Protein AF-A0A7C7KKN4-F1 (afdb_monomer)

Nearest PDB structures (foldseek):
  5x9h-assembly1_A  TM=7.494E-01  e=6.945E-01  Thermus thermophilus HB8
  5guf-assembly1_A-2  TM=5.928E-01  e=4.874E-01  Aeropyrum pernix K1
  8jcw-assembly1_2  TM=3.843E-01  e=7.492E+00  Homo sapiens
  7m3f-assembly1_A  TM=3.080E-01  e=7.881E+00  Homo sapiens

Sequence (141 aa):
FALGGPEWTYLAASASIAVASSDTLASEIGSLDPRTRSILNLEAVPAGTNGGMSVTGTFAAFFGGLLIAVMATTLYSIHGGTIPLISLMMFITVIGWLGCQVDSILGALLENEGYIGKHTVNFLATLSGALMAYLAYWRFL

Foldseek 3Di:
DPQDDCVLVLLLVLLLQLQLQLLVQLLVQQLPDQQWAALPPRHRDHRNQQRTGDPRSLVSSLVSQLVSLVVSLVVVVVVDDDDDSVLSSVLSSVSSSVLSNQLSVCRRPQVVVPNDHSVVSSVVSSVSSSVSSSVCVVPPD

Mean predicted aligned error: 4.15 Å

pLDDT: mean 92.2, std 9.14, range [44.06, 98.5]

Structure (mmCIF, N/CA/C/O backbone):
data_AF-A0A7C7KKN4-F1
#
_entry.id   AF-A0A7C7KKN4-F1
#
loop_
_atom_site.group_PDB
_atom_site.id
_atom_site.type_symbol
_atom_site.label_atom_id
_atom_site.label_alt_id
_atom_site.label_comp_id
_atom_site.label_asym_id
_atom_site.label_entity_id
_atom_site.label_seq_id
_atom_site.pdbx_PDB_ins_code
_atom_site.Cartn_x
_atom_site.Cartn_y
_atom_site.Cartn_z
_atom_site.occupancy
_atom_site.B_iso_or_equiv
_atom_site.auth_seq_id
_atom_site.auth_comp_id
_atom_site.auth_asym_id
_atom_site.auth_atom_id
_atom_site.pdbx_PDB_model_num
ATOM 1 N N . PHE A 1 1 ? 19.679 -16.008 -12.103 1.00 47.56 1 PHE A N 1
ATOM 2 C CA . PHE A 1 1 ? 19.264 -15.166 -13.246 1.00 47.56 1 PHE A CA 1
ATOM 3 C C . PHE A 1 1 ? 18.098 -15.789 -14.042 1.00 47.56 1 PHE A C 1
ATOM 5 O O . PHE A 1 1 ? 18.041 -15.646 -15.251 1.00 47.56 1 PHE A O 1
ATOM 12 N N . ALA A 1 2 ? 17.143 -16.470 -13.389 1.00 44.06 2 ALA A N 1
ATOM 13 C CA . ALA A 1 2 ? 16.096 -17.254 -14.069 1.00 44.06 2 ALA A CA 1
ATOM 14 C C . ALA A 1 2 ? 14.691 -16.605 -14.050 1.00 44.06 2 ALA A C 1
ATOM 16 O O . ALA A 1 2 ? 13.734 -17.234 -14.477 1.00 44.06 2 ALA A O 1
ATOM 17 N N . LEU A 1 3 ? 14.553 -15.368 -13.552 1.00 52.69 3 LEU A N 1
ATOM 18 C CA . LEU A 1 3 ? 13.252 -14.720 -13.305 1.00 52.69 3 LEU A CA 1
ATOM 19 C C . LEU A 1 3 ? 13.021 -13.420 -14.104 1.00 52.69 3 LEU A C 1
ATOM 21 O O . LEU A 1 3 ? 12.142 -12.648 -13.752 1.00 52.69 3 LEU A O 1
ATOM 25 N N . GLY A 1 4 ? 13.772 -13.151 -15.176 1.00 47.41 4 GLY A N 1
ATOM 26 C CA . GLY A 1 4 ? 13.682 -11.866 -15.892 1.00 47.41 4 GLY A CA 1
ATOM 27 C C . GLY A 1 4 ? 14.485 -10.746 -15.212 1.00 47.41 4 GLY A C 1
ATOM 28 O O . GLY A 1 4 ? 14.999 -10.934 -14.108 1.00 47.41 4 GLY A O 1
ATOM 29 N N . GLY A 1 5 ? 14.678 -9.627 -15.921 1.00 63.16 5 GLY A N 1
ATOM 30 C CA . GLY A 1 5 ? 15.609 -8.547 -15.555 1.00 63.16 5 GLY A CA 1
ATOM 31 C C . GLY A 1 5 ? 15.345 -7.880 -14.190 1.00 63.16 5 GLY A C 1
ATOM 32 O O . GLY A 1 5 ? 14.290 -8.086 -13.599 1.00 63.16 5 GLY A O 1
ATOM 33 N N . PRO A 1 6 ? 16.277 -7.047 -13.684 1.00 71.12 6 PRO A N 1
ATOM 34 C CA . PRO A 1 6 ? 16.234 -6.462 -12.331 1.00 71.12 6 PRO A CA 1
ATOM 35 C C . PRO A 1 6 ? 15.071 -5.478 -12.073 1.00 71.12 6 PRO A C 1
ATOM 37 O O . PRO A 1 6 ? 14.920 -4.957 -10.966 1.00 71.12 6 PRO A O 1
ATOM 40 N N . GLU A 1 7 ? 14.240 -5.188 -13.071 1.00 86.19 7 GLU A N 1
ATOM 41 C CA . GLU A 1 7 ? 13.253 -4.108 -12.994 1.00 86.19 7 GLU A CA 1
ATOM 42 C C . GLU A 1 7 ? 11.972 -4.513 -12.263 1.00 86.19 7 GLU A C 1
ATOM 44 O O . GLU A 1 7 ? 11.450 -3.732 -11.470 1.00 86.19 7 GLU A O 1
ATOM 49 N N . TRP A 1 8 ? 11.501 -5.753 -12.436 1.00 89.19 8 TRP A N 1
ATOM 50 C CA . TRP A 1 8 ? 10.358 -6.243 -11.659 1.00 89.19 8 TRP A CA 1
ATOM 51 C C . TRP A 1 8 ? 10.711 -6.355 -10.174 1.00 89.19 8 TRP A C 1
ATOM 53 O O . TRP A 1 8 ? 9.877 -6.058 -9.322 1.00 89.19 8 TRP A O 1
ATOM 63 N N . THR A 1 9 ? 11.959 -6.725 -9.848 1.00 91.94 9 THR A N 1
ATOM 64 C CA . THR A 1 9 ? 12.438 -6.750 -8.459 1.00 91.94 9 THR A CA 1
ATOM 65 C C . THR A 1 9 ? 12.508 -5.351 -7.869 1.00 91.94 9 THR A C 1
ATOM 67 O O . THR A 1 9 ? 12.186 -5.171 -6.698 1.00 91.94 9 THR A O 1
ATOM 70 N N . TYR A 1 10 ? 12.887 -4.360 -8.682 1.00 93.38 10 TYR A N 1
ATOM 71 C CA . TYR A 1 10 ? 12.883 -2.962 -8.276 1.00 93.38 10 TYR A CA 1
ATOM 72 C C . TYR A 1 10 ? 11.461 -2.493 -7.957 1.00 93.38 10 TYR A C 1
ATOM 74 O O . TYR A 1 10 ? 11.211 -2.009 -6.856 1.00 93.38 10 TYR A O 1
ATOM 82 N N . LEU A 1 11 ? 10.512 -2.728 -8.872 1.00 95.25 11 LEU A N 1
ATOM 83 C CA . LEU A 1 11 ? 9.104 -2.397 -8.659 1.00 95.25 11 LEU A CA 1
ATOM 84 C C . LEU A 1 11 ? 8.543 -3.097 -7.412 1.00 95.25 11 LEU A C 1
ATOM 86 O O . LEU A 1 11 ? 7.890 -2.447 -6.602 1.00 95.25 11 LEU A O 1
ATOM 90 N N . ALA A 1 12 ? 8.821 -4.391 -7.231 1.00 96.19 12 ALA A N 1
ATOM 91 C CA . ALA A 1 12 ? 8.360 -5.155 -6.074 1.00 96.19 12 ALA A CA 1
ATOM 92 C C . ALA A 1 12 ? 8.921 -4.612 -4.753 1.00 96.19 12 ALA A C 1
ATOM 94 O O . ALA A 1 12 ? 8.159 -4.406 -3.810 1.00 96.19 12 ALA A O 1
ATOM 95 N N . ALA A 1 13 ? 10.222 -4.316 -4.693 1.00 96.38 13 ALA A N 1
ATOM 96 C CA . ALA A 1 13 ? 10.846 -3.739 -3.507 1.00 96.38 13 ALA A CA 1
ATOM 97 C C . ALA A 1 13 ? 10.285 -2.344 -3.188 1.00 96.38 13 ALA A C 1
ATOM 99 O O . ALA A 1 13 ? 9.896 -2.079 -2.050 1.00 96.38 13 ALA A O 1
ATOM 100 N N . SER A 1 14 ? 10.185 -1.463 -4.189 1.00 97.38 14 SER A N 1
ATOM 101 C C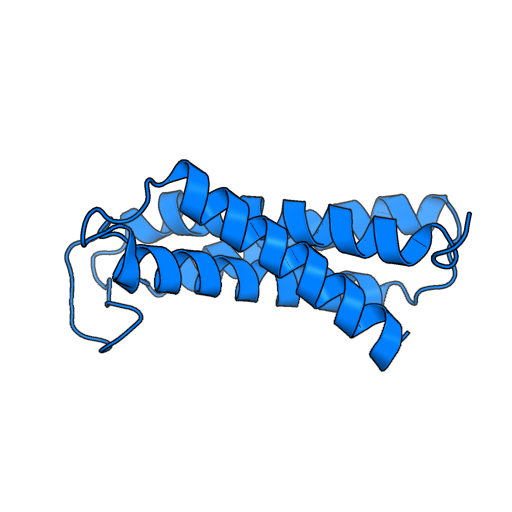A . SER A 1 14 ? 9.609 -0.127 -4.013 1.00 97.38 14 SER A CA 1
ATOM 102 C C . SER A 1 14 ? 8.141 -0.185 -3.593 1.00 97.38 14 SER A C 1
ATOM 104 O O . SER A 1 14 ? 7.732 0.586 -2.729 1.00 97.38 14 SER A O 1
ATOM 106 N N . ALA A 1 15 ? 7.360 -1.115 -4.144 1.00 97.88 15 ALA A N 1
ATOM 107 C CA . ALA A 1 15 ? 5.967 -1.317 -3.766 1.00 97.88 15 ALA A CA 1
ATOM 108 C C . ALA A 1 15 ? 5.824 -1.823 -2.324 1.00 97.88 15 ALA A C 1
ATOM 110 O O . ALA A 1 15 ? 5.006 -1.284 -1.587 1.00 97.88 15 ALA A O 1
ATOM 111 N N . SER A 1 16 ? 6.636 -2.783 -1.868 1.00 97.88 16 SER A N 1
ATOM 112 C CA . SER A 1 16 ? 6.622 -3.218 -0.461 1.00 97.88 16 SER A CA 1
ATOM 113 C C . SER A 1 16 ? 6.947 -2.081 0.506 1.00 97.88 16 SER A C 1
ATOM 115 O O . SER A 1 16 ? 6.279 -1.936 1.529 1.00 97.88 16 SER A O 1
ATOM 117 N N . ILE A 1 17 ? 7.930 -1.240 0.170 1.00 98.19 17 ILE A N 1
ATOM 118 C CA . ILE A 1 17 ? 8.266 -0.050 0.965 1.00 98.19 17 ILE A CA 1
ATOM 119 C C . ILE A 1 17 ? 7.106 0.956 0.936 1.00 98.19 17 ILE A C 1
ATOM 121 O O . ILE A 1 17 ? 6.769 1.534 1.967 1.00 98.19 17 ILE A O 1
ATOM 125 N N . ALA A 1 18 ? 6.456 1.134 -0.217 1.00 98.50 18 ALA A N 1
ATOM 126 C CA . ALA A 1 18 ? 5.290 2.000 -0.351 1.00 98.50 18 ALA A CA 1
ATOM 127 C C . ALA A 1 18 ? 4.109 1.511 0.492 1.00 98.50 18 ALA A C 1
ATOM 129 O O . ALA A 1 18 ? 3.445 2.337 1.112 1.00 98.50 18 ALA A O 1
ATOM 130 N N . VAL A 1 19 ? 3.874 0.196 0.574 1.00 98.44 19 VAL A N 1
ATOM 131 C CA . VAL A 1 19 ? 2.856 -0.388 1.462 1.00 98.44 19 VAL A CA 1
ATOM 132 C C . VAL A 1 19 ? 3.173 -0.068 2.919 1.00 98.44 19 VAL A C 1
ATOM 134 O O . VAL A 1 19 ? 2.322 0.482 3.610 1.00 98.44 19 VAL A O 1
ATOM 137 N N . ALA A 1 20 ? 4.407 -0.320 3.366 1.00 97.75 20 ALA A N 1
ATOM 138 C CA . ALA A 1 20 ? 4.821 -0.021 4.738 1.00 97.75 20 ALA A CA 1
ATOM 139 C C . ALA A 1 20 ? 4.694 1.476 5.078 1.00 97.75 20 ALA A C 1
ATOM 141 O O . ALA A 1 20 ? 4.221 1.840 6.155 1.00 97.75 20 ALA A O 1
ATOM 142 N N . SER A 1 21 ? 5.079 2.358 4.150 1.00 98.19 21 SER A N 1
ATOM 143 C CA . SER A 1 21 ? 4.941 3.806 4.329 1.00 98.19 21 SER A CA 1
ATOM 144 C C . SER A 1 21 ? 3.480 4.251 4.351 1.00 98.19 21 SER A C 1
ATOM 146 O O . SER A 1 21 ? 3.136 5.139 5.128 1.00 98.19 21 SER A O 1
ATOM 148 N N . SER A 1 22 ? 2.633 3.667 3.501 1.00 97.88 22 SER A N 1
ATOM 149 C CA . SER A 1 22 ? 1.201 3.978 3.449 1.00 97.88 22 SER A CA 1
ATOM 150 C C . SER A 1 22 ? 0.525 3.576 4.755 1.00 97.88 22 SER A C 1
ATOM 152 O O . SER A 1 22 ? -0.171 4.394 5.344 1.00 97.88 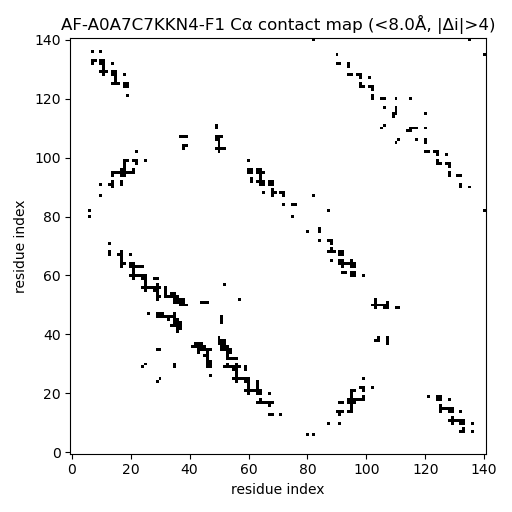22 SER A O 1
ATOM 154 N N . ASP A 1 23 ? 0.804 2.368 5.244 1.00 96.25 23 ASP A N 1
ATOM 155 C CA . ASP A 1 23 ? 0.286 1.844 6.511 1.00 96.25 23 ASP A CA 1
ATOM 156 C C . ASP A 1 23 ? 0.718 2.683 7.725 1.00 96.25 23 ASP A C 1
ATOM 158 O O . ASP A 1 23 ? -0.094 3.069 8.571 1.00 96.25 23 ASP A O 1
ATOM 162 N N . THR A 1 24 ? 1.993 3.074 7.764 1.00 95.81 24 THR A N 1
ATOM 163 C CA . THR A 1 24 ? 2.520 3.918 8.846 1.00 95.81 24 THR A CA 1
ATOM 164 C C . THR A 1 24 ? 1.846 5.290 8.862 1.00 95.81 24 THR A C 1
ATOM 166 O O . THR A 1 24 ? 1.384 5.744 9.904 1.00 95.81 24 THR A O 1
ATOM 169 N N . LEU A 1 25 ? 1.735 5.963 7.711 1.00 96.25 25 LEU A N 1
ATOM 170 C CA . LEU A 1 25 ? 1.071 7.269 7.672 1.00 96.25 25 LEU A CA 1
ATOM 171 C C . LEU A 1 25 ? -0.434 7.160 7.936 1.00 96.25 25 LEU A C 1
ATOM 173 O O . LEU A 1 25 ? -0.998 8.038 8.588 1.00 96.25 25 LEU A O 1
ATOM 177 N N . ALA A 1 26 ? -1.083 6.095 7.461 1.00 95.44 26 ALA A N 1
ATOM 178 C CA . ALA A 1 26 ? -2.496 5.846 7.714 1.00 95.44 26 ALA A CA 1
ATOM 179 C C . ALA A 1 26 ? -2.786 5.667 9.206 1.00 95.44 26 ALA A C 1
ATOM 181 O O . ALA A 1 26 ? -3.750 6.240 9.703 1.00 95.44 26 ALA A O 1
ATOM 182 N N . SER A 1 27 ? -1.950 4.922 9.929 1.00 92.69 27 SER A N 1
ATOM 183 C CA . SER A 1 27 ? -2.134 4.685 11.363 1.00 92.69 27 SER A CA 1
ATOM 184 C C . SER A 1 27 ? -1.787 5.910 12.217 1.00 92.69 27 SER A C 1
ATOM 186 O O . SER A 1 27 ? -2.561 6.259 13.109 1.00 92.69 27 SER A O 1
ATOM 188 N N . GLU A 1 28 ? -0.707 6.633 11.912 1.00 94.62 28 GLU A N 1
ATOM 189 C CA . GLU A 1 28 ? -0.312 7.843 12.656 1.00 94.62 28 GLU A CA 1
ATOM 190 C C . GLU A 1 28 ? -1.282 9.016 12.436 1.00 94.62 28 GLU A C 1
ATOM 192 O O . GLU A 1 28 ? -1.696 9.679 13.384 1.00 94.62 28 GLU A O 1
ATOM 197 N N . ILE A 1 29 ? -1.694 9.272 11.189 1.00 94.00 29 ILE A N 1
ATOM 198 C CA . ILE A 1 29 ? -2.585 10.400 10.863 1.00 94.00 29 ILE A CA 1
ATOM 199 C C . ILE A 1 29 ? -4.055 10.004 11.023 1.00 94.00 29 ILE A C 1
ATOM 201 O O . ILE A 1 29 ? -4.886 10.803 11.460 1.00 94.00 29 ILE A O 1
ATOM 205 N N . GLY A 1 30 ? -4.404 8.773 10.657 1.00 90.50 30 GLY A N 1
ATOM 206 C CA . GLY A 1 30 ? -5.778 8.288 10.689 1.00 90.50 30 GLY A CA 1
ATOM 207 C C . GLY A 1 30 ? -6.302 8.029 12.096 1.00 90.50 30 GLY A C 1
ATOM 208 O O . GLY A 1 30 ? -7.497 8.224 12.312 1.00 90.50 30 GLY A O 1
ATOM 209 N N . SER A 1 31 ? -5.435 7.677 13.055 1.00 90.19 31 SER A N 1
ATOM 210 C CA . SER A 1 31 ? -5.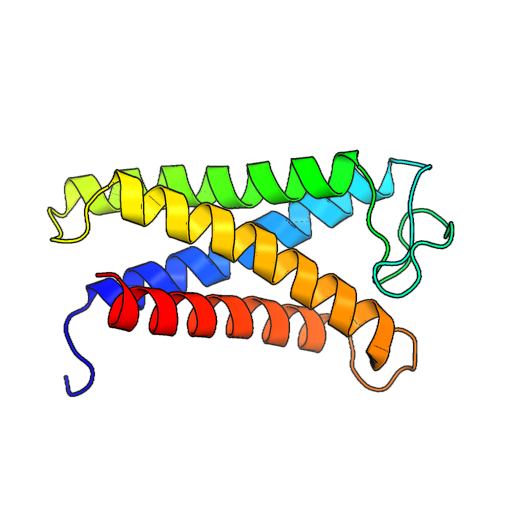811 7.501 14.468 1.00 90.19 31 SER A CA 1
ATOM 211 C C . SER A 1 31 ? -6.254 8.797 15.156 1.00 90.19 31 SER A C 1
ATOM 213 O O . SER A 1 31 ? -6.906 8.746 16.197 1.00 90.19 31 SER A O 1
ATOM 215 N N . LEU A 1 32 ? -5.960 9.958 14.564 1.00 91.62 32 LEU A N 1
ATOM 216 C CA . LEU A 1 32 ? -6.408 11.262 15.053 1.00 91.62 32 LEU A CA 1
ATOM 217 C C . LEU A 1 32 ? -7.830 11.622 14.588 1.00 91.62 32 LEU A C 1
ATOM 219 O O . LEU A 1 32 ? -8.414 12.573 15.111 1.00 91.62 32 LEU A O 1
ATOM 223 N N . ASP A 1 33 ? -8.399 10.909 13.607 1.00 90.69 33 ASP A N 1
ATOM 224 C CA . ASP A 1 33 ? -9.736 11.208 13.085 1.00 90.69 33 ASP A CA 1
ATOM 225 C C . ASP A 1 33 ? -10.818 10.407 13.832 1.00 90.69 33 ASP A C 1
ATOM 227 O O . ASP A 1 33 ? -10.863 9.174 13.749 1.00 90.69 33 ASP A O 1
ATOM 231 N N . PRO A 1 34 ? -11.754 11.084 14.525 1.00 89.25 34 PRO A N 1
ATOM 232 C CA . PRO A 1 34 ? -12.841 10.415 15.235 1.00 89.25 34 PRO A CA 1
ATOM 233 C C . PRO A 1 34 ? -13.838 9.724 14.290 1.00 89.25 34 PRO A C 1
ATOM 235 O O . PRO A 1 34 ? -14.643 8.910 14.735 1.00 89.25 34 PRO A O 1
ATOM 238 N N . ARG A 1 35 ? -13.808 10.020 12.984 1.00 91.31 35 ARG A N 1
ATOM 239 C CA . ARG A 1 35 ? -14.672 9.412 11.959 1.00 91.31 35 ARG A CA 1
ATOM 240 C C . ARG A 1 35 ? -14.039 8.133 11.408 1.00 91.31 35 ARG A C 1
ATOM 242 O O . ARG A 1 35 ? -13.872 7.988 10.197 1.00 91.31 35 ARG A O 1
ATOM 249 N N . THR A 1 36 ? -13.686 7.216 12.302 1.00 92.19 36 THR A N 1
ATOM 250 C CA . THR A 1 36 ? -13.130 5.908 11.942 1.00 92.19 36 THR A CA 1
ATOM 251 C C . THR A 1 36 ? -14.255 4.885 11.756 1.00 92.19 36 THR A C 1
ATOM 253 O O . THR A 1 36 ? -15.217 4.839 12.526 1.00 92.19 36 THR A O 1
ATOM 256 N N . ARG A 1 37 ? -14.161 4.071 10.703 1.00 94.00 37 ARG A N 1
ATOM 257 C CA . ARG A 1 37 ? -15.107 3.000 10.376 1.00 94.00 37 ARG A CA 1
ATOM 258 C C . ARG A 1 37 ? -14.372 1.702 10.083 1.00 94.00 37 ARG A C 1
ATOM 260 O O . ARG A 1 37 ? -13.323 1.731 9.455 1.00 94.00 37 ARG A O 1
ATOM 267 N N . SER A 1 38 ? -14.926 0.569 10.487 1.00 93.00 38 SER A N 1
ATOM 268 C CA . SER A 1 38 ? -14.348 -0.742 10.171 1.00 93.00 38 SER A CA 1
ATOM 269 C C . SER A 1 38 ? -14.343 -1.006 8.660 1.00 93.00 38 SER A C 1
ATOM 271 O O . SER A 1 38 ? -15.327 -0.733 7.968 1.00 93.00 38 SER A O 1
ATOM 273 N N . ILE A 1 39 ? -13.247 -1.570 8.146 1.00 93.38 39 ILE A N 1
ATOM 274 C CA . ILE A 1 39 ? -13.090 -1.920 6.726 1.00 93.38 39 ILE A CA 1
ATOM 275 C C . ILE A 1 39 ? -14.036 -3.026 6.248 1.00 93.38 39 ILE A C 1
ATOM 277 O O . ILE A 1 39 ? -14.317 -3.108 5.056 1.00 93.38 39 ILE A O 1
ATOM 281 N N . LEU A 1 40 ? -14.554 -3.854 7.159 1.00 91.69 40 LEU A N 1
ATOM 282 C CA . LEU A 1 40 ? -15.386 -5.007 6.807 1.00 91.69 40 LEU A CA 1
ATOM 283 C C . LEU A 1 40 ? -16.866 -4.649 6.647 1.00 91.69 40 LEU A C 1
ATOM 285 O O . LEU A 1 40 ? -17.511 -5.077 5.694 1.00 91.69 40 LEU A O 1
ATOM 289 N N . ASN A 1 41 ? -17.410 -3.883 7.591 1.00 91.75 41 ASN A N 1
ATOM 290 C CA . ASN A 1 41 ? -18.845 -3.604 7.702 1.00 91.75 41 ASN A CA 1
ATOM 291 C C . ASN A 1 41 ? -19.188 -2.107 7.647 1.00 91.75 41 ASN A C 1
ATOM 293 O O . ASN A 1 41 ? -20.365 -1.756 7.664 1.00 91.75 41 ASN A O 1
ATOM 297 N N . LEU A 1 42 ? -18.190 -1.219 7.553 1.00 91.19 42 LEU A N 1
ATOM 298 C CA . LEU A 1 42 ? -18.357 0.242 7.499 1.00 91.19 42 LEU A CA 1
ATOM 299 C C . LEU A 1 42 ? -19.065 0.846 8.725 1.00 91.19 42 LEU A C 1
ATOM 301 O O . LEU A 1 42 ? -19.496 2.008 8.690 1.00 91.19 42 LEU A O 1
ATOM 305 N N . GLU A 1 43 ? -19.161 0.090 9.817 1.00 91.50 43 GLU A N 1
ATOM 306 C CA . GLU A 1 43 ? -19.686 0.556 11.098 1.00 91.50 43 GLU A CA 1
ATOM 307 C C . GLU A 1 43 ? -18.682 1.476 11.791 1.00 91.50 43 GLU A C 1
ATOM 309 O O . GLU A 1 43 ? -17.472 1.342 11.610 1.00 91.50 43 GLU A O 1
ATOM 314 N N . ALA A 1 44 ? -19.186 2.433 12.572 1.00 92.50 44 ALA A N 1
ATOM 315 C CA . ALA A 1 44 ? -18.340 3.353 13.321 1.00 92.50 44 ALA A CA 1
ATOM 316 C C . ALA A 1 44 ? -17.599 2.606 14.437 1.00 92.50 44 ALA A C 1
ATOM 318 O O . ALA A 1 44 ? -18.219 1.905 15.234 1.00 92.50 44 ALA A O 1
ATOM 319 N N . VAL A 1 45 ? -16.282 2.793 14.503 1.00 92.06 45 VAL A N 1
ATOM 320 C CA . VAL A 1 45 ? -15.414 2.189 15.521 1.00 92.06 45 VAL A CA 1
ATOM 321 C C . VAL A 1 45 ? -14.542 3.266 16.169 1.00 92.06 45 VAL A C 1
ATOM 323 O O . VAL A 1 45 ? -14.305 4.307 15.549 1.00 92.06 45 VAL A O 1
ATOM 326 N N . PRO A 1 46 ? -14.054 3.056 17.406 1.00 89.50 46 PRO A N 1
ATOM 327 C CA . PRO A 1 46 ? -13.112 3.977 18.031 1.00 89.50 46 PRO A CA 1
ATOM 328 C C . PRO A 1 46 ? -11.875 4.209 17.156 1.00 89.50 46 PRO A C 1
ATOM 330 O O . PRO A 1 46 ? -11.396 3.296 16.475 1.00 89.50 46 PRO A O 1
ATOM 333 N N . ALA A 1 47 ? -11.337 5.426 17.188 1.00 88.31 47 ALA A N 1
ATOM 334 C CA . ALA A 1 47 ? -10.099 5.732 16.483 1.00 88.31 47 ALA A CA 1
ATOM 335 C C . ALA A 1 47 ? -8.946 4.864 17.019 1.00 88.31 47 ALA A C 1
ATOM 337 O O . ALA A 1 47 ? -8.858 4.609 18.221 1.00 88.31 47 ALA A O 1
ATOM 338 N N . GLY A 1 48 ? -8.093 4.377 16.116 1.00 82.88 48 GLY A N 1
ATOM 339 C CA . GLY A 1 48 ? -7.013 3.443 16.455 1.00 82.88 48 GLY A CA 1
ATOM 340 C C . GLY A 1 48 ? -7.440 1.976 16.595 1.00 82.88 48 GLY A C 1
ATOM 341 O O . GLY A 1 48 ? -6.615 1.149 16.971 1.00 82.88 48 GLY A O 1
ATOM 342 N N . THR A 1 49 ? -8.694 1.628 16.283 1.00 88.69 49 THR A N 1
ATOM 343 C CA . THR A 1 49 ? -9.115 0.219 16.176 1.00 88.69 49 THR A CA 1
ATOM 344 C C . THR A 1 49 ? -8.408 -0.449 14.994 1.00 88.69 49 THR A C 1
ATOM 346 O O . THR A 1 49 ? -8.412 0.093 13.888 1.00 88.69 49 THR A O 1
ATOM 349 N N . ASN A 1 50 ? -7.849 -1.641 15.204 1.00 89.75 50 ASN A N 1
ATOM 350 C CA . ASN A 1 50 ? -7.265 -2.459 14.140 1.00 89.75 50 ASN A CA 1
ATOM 351 C C . ASN A 1 50 ? -8.304 -2.746 13.042 1.00 89.75 50 ASN A C 1
ATOM 353 O O . ASN A 1 50 ? -9.414 -3.212 13.321 1.00 89.75 50 ASN A O 1
ATOM 357 N N . GLY A 1 51 ? -7.945 -2.444 11.792 1.00 87.25 51 GLY A N 1
ATOM 358 C CA . GLY A 1 51 ? -8.858 -2.516 10.648 1.00 87.25 51 GLY A CA 1
ATOM 359 C C . GLY A 1 51 ? -9.855 -1.357 10.532 1.00 87.25 51 GLY A C 1
ATOM 360 O O . GLY A 1 51 ? -10.786 -1.412 9.724 1.00 87.25 51 GLY A O 1
ATOM 361 N N . GLY A 1 52 ? -9.677 -0.304 11.330 1.00 90.44 52 GLY A N 1
ATOM 362 C CA . GLY A 1 52 ? -10.397 0.954 11.203 1.00 90.44 52 GLY A CA 1
ATOM 363 C C . GLY A 1 52 ? -9.808 1.841 10.106 1.00 90.44 52 GLY A C 1
ATOM 364 O O . GLY A 1 52 ? -8.623 2.153 10.108 1.00 90.44 52 GLY A O 1
ATOM 365 N N . MET A 1 53 ? -10.658 2.305 9.196 1.00 93.31 53 MET A N 1
ATOM 366 C CA . MET A 1 53 ? -10.340 3.308 8.186 1.00 93.31 53 MET A CA 1
ATOM 367 C C . MET A 1 53 ? -10.983 4.644 8.533 1.00 93.31 53 MET A C 1
ATOM 369 O O . MET A 1 53 ? -12.177 4.722 8.825 1.00 93.31 53 MET A O 1
ATOM 373 N N . SER A 1 54 ? -10.212 5.717 8.420 1.00 94.56 54 SER A N 1
ATOM 374 C CA . SER A 1 54 ? -10.710 7.087 8.494 1.00 94.56 54 SER A CA 1
ATOM 375 C C . SER A 1 54 ? -10.410 7.831 7.201 1.00 94.56 54 SER A C 1
ATOM 377 O O . SER A 1 54 ? -9.516 7.457 6.443 1.00 94.56 54 SER A O 1
ATOM 379 N N . VAL A 1 55 ? -11.153 8.907 6.936 1.00 93.81 55 VAL A N 1
ATOM 380 C CA . VAL A 1 55 ? -10.969 9.694 5.708 1.00 93.81 55 VAL A CA 1
ATOM 381 C C . VAL A 1 55 ? -9.557 10.278 5.656 1.00 93.81 55 VAL A C 1
ATOM 383 O O . VAL A 1 55 ? -8.890 10.181 4.628 1.00 93.81 55 VAL A O 1
ATOM 386 N N . THR A 1 56 ? -9.074 10.844 6.766 1.00 95.44 56 THR A N 1
ATOM 387 C CA . THR A 1 56 ? -7.699 11.358 6.848 1.00 95.44 56 THR A CA 1
ATOM 388 C C . THR A 1 56 ? -6.670 10.242 6.695 1.00 95.44 56 THR A C 1
ATOM 390 O O . THR A 1 56 ? -5.691 10.443 5.981 1.00 95.44 56 THR A O 1
ATOM 393 N N . GLY A 1 57 ? -6.913 9.066 7.284 1.00 95.38 57 GLY A N 1
ATOM 394 C CA . GLY A 1 57 ? -6.054 7.890 7.154 1.00 95.38 57 GLY A CA 1
ATOM 395 C C . GLY A 1 57 ? -5.936 7.410 5.709 1.00 95.38 57 GLY A C 1
ATOM 396 O O . GLY A 1 57 ? -4.834 7.170 5.231 1.00 95.38 57 GLY A O 1
ATOM 397 N N . THR A 1 58 ? -7.040 7.361 4.959 1.00 95.06 58 THR A N 1
ATOM 398 C CA . THR A 1 58 ? -7.026 6.960 3.542 1.00 95.06 58 THR A CA 1
ATOM 399 C C . THR A 1 58 ? -6.243 7.942 2.665 1.00 95.06 58 THR A C 1
ATOM 401 O O . THR A 1 58 ? -5.504 7.514 1.776 1.00 95.06 58 THR A O 1
ATOM 404 N N . PHE A 1 59 ? -6.359 9.252 2.912 1.00 96.75 59 PHE A N 1
ATOM 405 C CA . PHE A 1 59 ? -5.532 10.245 2.217 1.00 96.75 59 PHE A CA 1
ATOM 406 C C . PHE A 1 59 ? -4.061 10.149 2.633 1.00 96.75 59 PHE A C 1
ATOM 408 O O . PHE A 1 59 ? -3.181 10.212 1.777 1.00 96.75 59 PHE A O 1
ATOM 415 N N . ALA A 1 60 ? -3.783 9.954 3.923 1.00 96.94 60 ALA A N 1
ATOM 416 C CA . ALA A 1 60 ? -2.432 9.753 4.433 1.00 96.94 60 ALA A CA 1
ATOM 417 C C . ALA A 1 60 ? -1.760 8.521 3.808 1.00 96.94 60 ALA A C 1
ATOM 419 O O . ALA A 1 60 ? -0.616 8.617 3.366 1.00 96.94 60 ALA A O 1
ATOM 420 N N . ALA A 1 61 ? -2.493 7.410 3.674 1.00 97.38 61 ALA A N 1
ATOM 421 C CA . ALA A 1 61 ? -2.042 6.213 2.971 1.00 97.38 61 ALA A CA 1
ATOM 422 C C . ALA A 1 61 ? -1.640 6.537 1.527 1.00 97.38 61 ALA A C 1
ATOM 424 O O . ALA A 1 61 ? -0.551 6.182 1.083 1.00 97.38 61 ALA A O 1
ATOM 425 N N . PHE A 1 62 ? -2.491 7.272 0.802 1.00 98.06 62 PHE A N 1
ATOM 426 C CA . PHE A 1 62 ? -2.215 7.657 -0.582 1.00 98.06 62 PHE A CA 1
ATOM 427 C C . PHE A 1 62 ? -0.940 8.503 -0.696 1.00 98.06 62 PHE A C 1
ATOM 429 O O . PHE A 1 62 ? -0.086 8.223 -1.538 1.00 98.06 62 PHE A O 1
ATOM 436 N N . PHE A 1 63 ? -0.773 9.505 0.172 1.00 97.88 63 PHE A N 1
ATOM 437 C CA . PHE A 1 63 ? 0.435 10.333 0.187 1.00 97.88 63 PHE A CA 1
ATOM 438 C C . PHE A 1 63 ? 1.686 9.558 0.618 1.00 97.88 63 PHE A C 1
ATOM 440 O O . PHE A 1 63 ? 2.766 9.847 0.106 1.00 97.88 63 PHE A O 1
ATOM 447 N N . GLY A 1 64 ? 1.556 8.549 1.484 1.00 97.69 64 GLY A N 1
ATOM 448 C CA . GLY A 1 64 ? 2.651 7.642 1.840 1.00 97.69 64 GLY A CA 1
ATOM 449 C C . GLY A 1 64 ? 3.142 6.836 0.644 1.00 97.69 64 GLY A C 1
ATOM 450 O O . GLY A 1 64 ? 4.334 6.839 0.338 1.00 97.69 64 GLY A O 1
ATOM 451 N N . GLY A 1 65 ? 2.220 6.223 -0.099 1.00 98.19 65 GLY A N 1
ATOM 452 C CA . GLY A 1 65 ? 2.548 5.524 -1.339 1.00 98.19 65 GLY A CA 1
ATOM 453 C C . GLY A 1 65 ? 3.132 6.459 -2.403 1.00 98.19 65 GLY A C 1
ATOM 454 O O . GLY A 1 65 ? 4.110 6.108 -3.066 1.00 98.19 65 GLY A O 1
ATOM 455 N N . LEU A 1 66 ? 2.581 7.670 -2.536 1.00 98.25 66 LEU A N 1
ATOM 456 C CA . LEU A 1 66 ? 3.057 8.680 -3.483 1.00 98.25 66 LEU A CA 1
ATOM 457 C C . LEU A 1 66 ? 4.477 9.159 -3.159 1.00 98.25 66 LEU A C 1
ATOM 459 O O . LEU A 1 66 ? 5.294 9.288 -4.068 1.00 98.25 66 LEU A O 1
ATOM 463 N N . LEU A 1 67 ? 4.798 9.385 -1.883 1.00 98.12 67 LEU A N 1
ATOM 464 C CA . LEU A 1 67 ? 6.135 9.789 -1.448 1.00 98.12 67 LEU A CA 1
ATOM 465 C C . LEU A 1 67 ? 7.188 8.765 -1.890 1.00 98.12 67 LEU A C 1
ATOM 467 O O . LEU A 1 67 ? 8.182 9.126 -2.525 1.00 98.12 67 LEU A O 1
ATOM 471 N N . ILE A 1 68 ? 6.938 7.481 -1.618 1.00 98.38 68 ILE A N 1
ATOM 472 C CA . ILE A 1 68 ? 7.840 6.401 -2.030 1.00 98.38 68 ILE A CA 1
ATOM 473 C C . ILE A 1 68 ? 7.892 6.277 -3.555 1.00 98.38 68 ILE A C 1
ATOM 475 O O . ILE A 1 68 ? 8.971 6.075 -4.111 1.00 98.38 68 ILE A O 1
ATOM 479 N N . ALA A 1 69 ? 6.770 6.458 -4.253 1.00 97.94 69 ALA A N 1
ATOM 480 C CA . ALA A 1 69 ? 6.732 6.442 -5.712 1.00 97.94 69 ALA A CA 1
ATOM 481 C C . ALA A 1 69 ? 7.593 7.552 -6.336 1.00 97.94 69 ALA A C 1
ATOM 483 O O . ALA A 1 69 ? 8.330 7.289 -7.287 1.00 97.94 69 ALA A O 1
ATOM 484 N N . VAL A 1 70 ? 7.566 8.772 -5.791 1.00 97.94 70 VAL A N 1
ATOM 485 C CA . VAL A 1 70 ? 8.418 9.886 -6.242 1.00 97.94 70 VAL A CA 1
ATOM 486 C C . VAL A 1 70 ? 9.900 9.575 -6.003 1.00 97.94 70 VAL A C 1
ATOM 488 O O . VAL A 1 70 ? 10.729 9.748 -6.898 1.00 97.94 70 VAL A O 1
ATOM 491 N N . MET A 1 71 ? 10.258 9.052 -4.829 1.00 96.94 71 MET A N 1
ATOM 492 C CA . MET A 1 71 ? 11.646 8.669 -4.532 1.00 96.94 71 MET A CA 1
ATOM 493 C C . MET A 1 71 ? 12.140 7.530 -5.433 1.00 96.94 71 MET A C 1
ATOM 495 O O . MET A 1 71 ? 13.241 7.590 -5.974 1.00 96.94 71 MET A O 1
ATOM 499 N N . ALA A 1 72 ? 11.323 6.499 -5.641 1.00 95.62 72 ALA A N 1
ATOM 500 C CA . ALA A 1 72 ? 11.683 5.381 -6.502 1.00 95.62 72 ALA A CA 1
ATOM 501 C C . ALA A 1 72 ? 11.824 5.825 -7.967 1.00 95.62 72 ALA A C 1
ATOM 503 O O . ALA A 1 72 ? 12.817 5.540 -8.627 1.00 95.62 72 ALA A O 1
ATOM 504 N N . THR A 1 73 ? 10.874 6.598 -8.485 1.00 95.38 73 THR A N 1
ATOM 505 C CA . THR A 1 73 ? 10.914 7.049 -9.886 1.00 95.38 73 THR A CA 1
ATOM 506 C C . THR A 1 73 ? 12.085 7.981 -10.180 1.00 95.38 73 THR A C 1
ATOM 508 O O . THR A 1 73 ? 12.711 7.848 -11.231 1.00 95.38 73 THR A O 1
ATOM 511 N N . THR A 1 74 ? 12.447 8.866 -9.247 1.00 94.38 74 THR A N 1
ATOM 512 C CA . THR A 1 74 ? 13.642 9.717 -9.376 1.00 94.38 74 THR A CA 1
ATOM 513 C C . THR A 1 74 ? 14.931 8.893 -9.389 1.00 94.38 74 THR A C 1
ATOM 515 O O . THR A 1 74 ? 15.764 9.091 -10.273 1.00 94.38 74 THR A O 1
ATOM 518 N N . LEU A 1 75 ? 15.081 7.916 -8.488 1.00 92.38 75 LEU A N 1
ATOM 519 C CA . LEU A 1 75 ? 16.243 7.015 -8.466 1.00 92.38 75 LEU A CA 1
ATOM 520 C C . LEU A 1 75 ? 16.334 6.133 -9.721 1.00 92.38 75 LEU A C 1
ATOM 522 O O . LEU A 1 75 ? 17.425 5.922 -10.261 1.00 92.38 75 LEU A O 1
ATOM 526 N N . TYR A 1 76 ? 15.193 5.641 -10.198 1.00 91.44 76 TYR A N 1
ATOM 527 C CA . TYR A 1 76 ? 15.093 4.827 -11.405 1.00 91.44 76 TYR A CA 1
ATOM 528 C C . TYR A 1 76 ? 15.436 5.627 -12.670 1.00 91.44 76 TYR A C 1
ATOM 530 O O . TYR A 1 76 ? 16.148 5.130 -13.544 1.00 91.44 76 TYR A O 1
ATOM 538 N N . SER A 1 77 ? 15.022 6.898 -12.735 1.00 90.19 77 SER A N 1
ATOM 539 C CA . SER A 1 77 ? 15.342 7.797 -13.851 1.00 90.19 77 SER A CA 1
ATOM 540 C C . SER A 1 77 ? 16.845 8.032 -14.026 1.00 90.19 77 SER A C 1
ATOM 542 O O . SER A 1 77 ? 17.278 8.286 -15.146 1.00 90.19 77 SER A O 1
ATOM 544 N N . ILE A 1 78 ? 17.642 7.957 -12.955 1.00 88.69 78 ILE A N 1
ATOM 545 C CA . ILE A 1 78 ? 19.103 8.135 -13.021 1.00 88.69 78 ILE A CA 1
ATOM 546 C C . ILE A 1 78 ? 19.780 6.908 -13.651 1.00 88.69 78 ILE A C 1
ATOM 548 O O . ILE A 1 78 ? 20.766 7.047 -14.368 1.00 88.69 78 ILE A O 1
ATOM 552 N N . HIS A 1 79 ? 19.249 5.709 -13.398 1.00 79.94 79 HIS A N 1
ATOM 553 C CA . HIS A 1 79 ? 19.828 4.450 -13.876 1.00 79.94 79 HIS A CA 1
ATOM 554 C C . HIS A 1 79 ? 19.411 4.086 -15.310 1.00 79.94 79 HIS A C 1
ATOM 556 O O . HIS A 1 79 ? 20.047 3.228 -15.916 1.00 79.94 79 HIS A O 1
ATOM 562 N N . GLY A 1 80 ? 18.384 4.741 -15.863 1.00 73.25 80 GLY A N 1
ATOM 563 C CA . GLY A 1 80 ? 17.987 4.584 -17.265 1.00 73.25 80 GLY A CA 1
ATOM 564 C C . GLY A 1 80 ? 17.306 3.250 -17.579 1.00 73.25 80 GLY A C 1
ATOM 565 O O . GLY A 1 80 ? 17.683 2.580 -18.538 1.00 73.25 80 GLY A O 1
ATOM 566 N N . GLY A 1 81 ? 16.326 2.848 -16.765 1.00 80.81 81 GLY A N 1
ATOM 567 C CA . GLY A 1 81 ? 15.561 1.621 -17.003 1.00 80.81 81 GLY A CA 1
ATOM 568 C C . GLY A 1 81 ? 14.471 1.741 -18.081 1.00 80.81 81 GLY A C 1
ATOM 569 O O . GLY A 1 81 ? 14.209 2.822 -18.611 1.00 80.81 81 GLY A O 1
ATOM 570 N N . THR A 1 82 ? 13.846 0.611 -18.424 1.00 86.62 82 THR A N 1
ATOM 571 C CA . THR A 1 82 ? 12.896 0.491 -19.544 1.00 86.62 82 THR A CA 1
ATOM 572 C C . THR A 1 82 ? 11.440 0.795 -19.187 1.00 86.62 82 THR A C 1
ATOM 574 O O . THR A 1 82 ? 10.658 1.163 -20.066 1.00 86.62 82 THR A O 1
ATOM 577 N N . ILE A 1 83 ? 11.064 0.696 -17.907 1.00 88.75 83 ILE A N 1
ATOM 578 C CA . ILE A 1 83 ? 9.705 0.978 -17.437 1.00 88.75 83 ILE A CA 1
ATOM 579 C C . ILE A 1 83 ? 9.411 2.480 -17.604 1.00 88.75 83 ILE A C 1
ATOM 581 O O . ILE A 1 83 ? 10.159 3.315 -17.087 1.00 88.75 83 ILE A O 1
ATOM 585 N N . PRO A 1 84 ? 8.290 2.868 -18.244 1.00 93.00 84 PRO A N 1
ATOM 586 C CA . PRO A 1 84 ? 7.884 4.267 -18.310 1.00 93.00 84 PRO A CA 1
ATOM 587 C C . PRO A 1 84 ? 7.720 4.871 -16.908 1.00 93.00 84 PRO A C 1
ATOM 589 O O . PRO A 1 84 ? 6.991 4.331 -16.074 1.00 93.00 84 PRO A O 1
ATOM 592 N N . LEU A 1 85 ? 8.344 6.028 -16.657 1.00 94.06 85 LEU A N 1
ATOM 593 C CA . LEU A 1 85 ? 8.372 6.663 -15.328 1.00 94.06 85 LEU A CA 1
ATOM 594 C C . LEU A 1 85 ? 6.972 6.915 -14.751 1.00 94.06 85 LEU A C 1
ATOM 596 O O . LEU A 1 85 ? 6.745 6.714 -13.560 1.00 94.06 85 LEU A O 1
ATOM 600 N N . ILE A 1 86 ? 6.020 7.312 -15.600 1.00 95.00 86 ILE A N 1
ATOM 601 C CA . ILE A 1 86 ? 4.630 7.538 -15.191 1.00 95.00 86 ILE A CA 1
ATOM 602 C C . ILE A 1 86 ? 3.949 6.240 -14.738 1.00 95.00 86 ILE A C 1
ATOM 604 O O . ILE A 1 86 ? 3.237 6.242 -13.735 1.00 95.00 86 ILE A O 1
ATOM 608 N N . SER A 1 87 ? 4.211 5.125 -15.428 1.00 94.88 87 SER A N 1
ATOM 609 C CA . SER A 1 87 ? 3.683 3.807 -15.071 1.00 94.88 87 SER A CA 1
ATOM 610 C C . SER A 1 87 ? 4.295 3.324 -13.761 1.00 94.88 87 SER A C 1
ATOM 612 O O . SER A 1 87 ? 3.570 2.871 -12.882 1.00 94.88 87 SER A O 1
ATOM 614 N N . LEU A 1 88 ? 5.611 3.488 -13.594 1.00 95.25 88 LEU A N 1
ATOM 615 C CA . LEU A 1 88 ? 6.316 3.147 -12.359 1.00 95.25 88 LEU A CA 1
ATOM 616 C C . LEU A 1 88 ? 5.737 3.912 -11.159 1.00 95.25 88 LEU A C 1
ATOM 618 O O . LEU A 1 88 ? 5.402 3.304 -10.144 1.00 95.25 88 LEU A O 1
ATOM 622 N N . MET A 1 89 ? 5.561 5.231 -11.294 1.00 97.31 89 MET A N 1
ATOM 623 C CA . MET A 1 89 ? 4.984 6.070 -10.242 1.00 97.31 89 MET A CA 1
ATOM 624 C C . MET A 1 89 ? 3.568 5.615 -9.881 1.00 97.31 89 MET A C 1
ATOM 626 O O . MET A 1 89 ? 3.264 5.397 -8.709 1.00 97.31 89 MET A O 1
ATOM 630 N N . MET A 1 90 ? 2.723 5.426 -10.900 1.00 97.69 90 MET A N 1
ATOM 631 C CA . MET A 1 90 ? 1.336 5.000 -10.732 1.00 97.69 90 MET A CA 1
ATOM 632 C C . MET A 1 90 ? 1.248 3.649 -10.019 1.00 97.69 90 MET A C 1
ATOM 634 O O . MET A 1 90 ? 0.525 3.538 -9.030 1.00 97.69 90 MET A O 1
ATOM 638 N N . PHE A 1 91 ? 2.001 2.640 -10.469 1.00 97.69 91 PHE A N 1
ATOM 639 C CA . PHE A 1 91 ? 1.969 1.315 -9.856 1.00 97.69 91 PHE A CA 1
ATOM 640 C C . PHE A 1 91 ? 2.421 1.354 -8.398 1.00 97.69 91 PHE A C 1
ATOM 642 O O . PHE A 1 91 ? 1.730 0.801 -7.549 1.00 97.69 91 PHE A O 1
ATOM 649 N N . ILE A 1 92 ? 3.518 2.046 -8.076 1.00 98.25 92 ILE A N 1
ATOM 650 C CA . ILE A 1 92 ? 4.010 2.118 -6.692 1.00 98.25 92 ILE A CA 1
ATOM 651 C C . ILE A 1 92 ? 2.994 2.823 -5.784 1.00 98.25 92 ILE A C 1
ATOM 653 O O . ILE A 1 92 ? 2.716 2.329 -4.693 1.00 98.25 92 ILE A O 1
ATOM 657 N N . THR A 1 93 ? 2.397 3.934 -6.232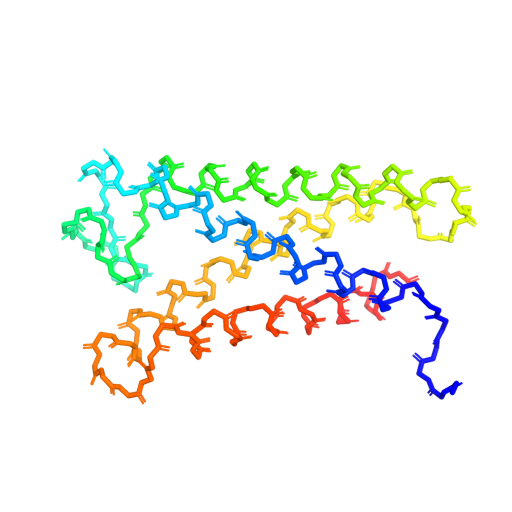 1.00 98.50 93 THR A N 1
ATOM 658 C CA . THR A 1 93 ? 1.383 4.652 -5.439 1.00 98.50 93 THR A CA 1
ATOM 659 C C . THR A 1 93 ? 0.136 3.799 -5.214 1.00 98.50 93 THR A C 1
ATOM 661 O O . THR A 1 93 ? -0.316 3.658 -4.079 1.00 98.50 93 THR A O 1
ATOM 664 N N . VAL A 1 94 ? -0.411 3.203 -6.279 1.00 98.12 94 VAL A N 1
ATOM 665 C CA . VAL A 1 94 ? -1.647 2.412 -6.202 1.00 98.12 94 VAL A CA 1
ATOM 666 C C . VAL A 1 94 ? -1.436 1.147 -5.377 1.00 98.12 94 VAL A C 1
ATOM 668 O O . VAL A 1 94 ? -2.263 0.839 -4.526 1.00 98.12 94 VAL A O 1
ATOM 671 N N . ILE A 1 95 ? -0.329 0.432 -5.581 1.00 98.31 95 ILE A N 1
ATOM 672 C CA . ILE A 1 95 ? -0.029 -0.786 -4.820 1.00 98.31 95 ILE A CA 1
ATOM 673 C C . ILE A 1 95 ? 0.257 -0.451 -3.356 1.00 98.31 95 ILE A C 1
ATOM 675 O O . ILE A 1 95 ? -0.226 -1.163 -2.481 1.00 98.31 95 ILE A O 1
ATOM 679 N N . GLY A 1 96 ? 0.988 0.635 -3.078 1.00 98.19 96 GLY A N 1
ATOM 680 C CA . GLY A 1 96 ? 1.224 1.112 -1.715 1.00 98.19 96 GLY A CA 1
ATOM 681 C C . GLY A 1 96 ? -0.085 1.363 -0.966 1.00 98.19 96 GLY A C 1
ATOM 682 O O . GLY A 1 96 ? -0.293 0.834 0.125 1.00 98.19 96 GLY A O 1
ATOM 683 N N . TRP A 1 97 ? -1.004 2.083 -1.611 1.00 98.00 97 TRP A N 1
ATOM 684 C CA . TRP A 1 97 ? -2.332 2.347 -1.069 1.00 98.00 97 TRP A CA 1
ATOM 685 C C . TRP A 1 97 ? -3.151 1.061 -0.883 1.00 98.00 97 TRP A C 1
ATOM 687 O O . TRP A 1 97 ? -3.649 0.812 0.209 1.00 98.00 97 TRP A O 1
ATOM 697 N N . LEU A 1 98 ? -3.236 0.198 -1.903 1.00 97.75 98 LEU A N 1
ATOM 698 C CA . LEU A 1 98 ? -3.977 -1.068 -1.827 1.00 97.75 98 LEU A CA 1
ATOM 699 C C . LEU A 1 98 ? -3.428 -2.014 -0.753 1.00 97.75 98 LEU A C 1
ATOM 701 O O . LEU A 1 98 ? -4.208 -2.658 -0.059 1.00 97.75 98 LEU A O 1
ATOM 705 N N . GLY A 1 99 ? -2.108 -2.100 -0.584 1.00 97.00 99 GLY A N 1
ATOM 706 C CA . GLY A 1 99 ? -1.506 -2.958 0.436 1.00 97.00 99 GLY A CA 1
ATOM 707 C C . GLY A 1 99 ? -1.812 -2.497 1.863 1.00 97.00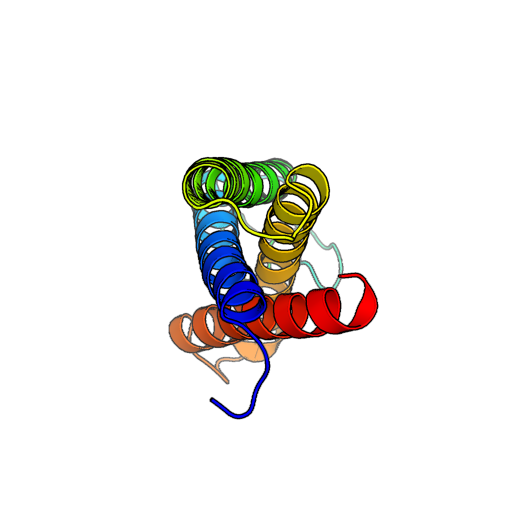 99 GLY A C 1
ATOM 708 O O . GLY A 1 99 ? -1.997 -3.340 2.733 1.00 97.00 99 GLY A O 1
ATOM 709 N N . CYS A 1 100 ? -1.961 -1.190 2.099 1.00 96.56 100 CYS A N 1
ATOM 710 C CA . CYS A 1 100 ? -2.455 -0.671 3.382 1.00 96.56 100 CYS A CA 1
ATOM 711 C C . CYS A 1 100 ? -3.902 -1.125 3.658 1.00 96.56 100 CYS A C 1
ATOM 713 O O . CYS A 1 100 ? -4.254 -1.480 4.783 1.00 96.56 100 CYS A O 1
ATOM 715 N N . GLN A 1 101 ? -4.735 -1.228 2.617 1.00 96.00 101 GLN A N 1
ATOM 716 C CA . GLN A 1 101 ? -6.078 -1.797 2.759 1.00 96.00 101 GLN A CA 1
ATOM 717 C C . GLN A 1 101 ? -6.025 -3.291 3.114 1.00 96.00 101 GLN A C 1
ATOM 719 O O . GLN A 1 101 ? -6.840 -3.756 3.908 1.00 96.00 101 GLN A O 1
ATOM 724 N N . VAL A 1 102 ? -5.068 -4.042 2.554 1.00 96.31 102 VAL A N 1
ATOM 725 C CA . VAL A 1 102 ? -4.848 -5.456 2.908 1.00 96.31 102 VAL A CA 1
ATOM 726 C C . VAL A 1 102 ? -4.473 -5.596 4.384 1.00 96.31 102 VAL A C 1
ATOM 728 O O . VAL A 1 102 ? -5.029 -6.468 5.047 1.00 96.31 102 VAL A O 1
ATOM 731 N N . ASP A 1 103 ? -3.602 -4.725 4.904 1.00 94.62 103 ASP A N 1
ATOM 732 C CA . ASP A 1 103 ? -3.261 -4.677 6.334 1.00 94.62 103 ASP A CA 1
ATOM 733 C C . ASP A 1 103 ? -4.519 -4.504 7.195 1.00 94.62 103 ASP A C 1
ATOM 735 O O . ASP A 1 103 ? -4.831 -5.352 8.026 1.00 94.62 103 ASP A O 1
ATOM 739 N N . SER A 1 104 ? -5.340 -3.498 6.879 1.00 94.12 104 SER A N 1
ATOM 740 C CA . SER A 1 104 ? -6.594 -3.244 7.593 1.00 94.12 104 SER A CA 1
ATOM 741 C C . SER A 1 104 ? -7.573 -4.428 7.539 1.00 94.12 104 SER A C 1
ATOM 743 O O . SER A 1 104 ? -8.219 -4.736 8.541 1.00 94.12 104 SER A O 1
ATOM 745 N N . ILE A 1 105 ? -7.692 -5.118 6.397 1.00 95.44 105 ILE A N 1
ATOM 746 C CA . ILE A 1 105 ? -8.546 -6.314 6.264 1.00 95.44 105 ILE A CA 1
ATOM 747 C C . ILE A 1 105 ? -8.028 -7.446 7.156 1.00 95.44 105 ILE A C 1
ATOM 749 O O . ILE A 1 105 ? -8.806 -8.075 7.873 1.00 95.44 105 ILE A O 1
ATOM 753 N N . LEU A 1 106 ? -6.721 -7.713 7.117 1.00 93.81 106 LEU A N 1
ATOM 754 C CA . LEU A 1 106 ? -6.089 -8.760 7.919 1.00 93.81 106 LEU A CA 1
ATOM 755 C C . LEU A 1 106 ? -6.156 -8.437 9.419 1.00 93.81 106 LEU A C 1
ATOM 757 O O . LEU A 1 106 ? -6.445 -9.329 10.217 1.00 93.81 106 LEU A O 1
ATOM 761 N N . GLY A 1 107 ? -5.971 -7.172 9.792 1.00 92.75 107 GLY A N 1
ATOM 762 C CA . GLY A 1 107 ? -6.135 -6.682 11.156 1.00 92.75 107 GLY A CA 1
ATOM 763 C C . GLY A 1 107 ? -7.561 -6.894 11.669 1.00 92.75 107 GLY A C 1
ATOM 764 O O . GLY A 1 107 ? -7.766 -7.452 12.748 1.00 92.75 107 GLY A O 1
ATOM 765 N N . ALA A 1 108 ? -8.560 -6.538 10.854 1.00 92.88 108 ALA A N 1
ATOM 766 C CA . ALA A 1 108 ? -9.966 -6.715 11.202 1.00 92.88 108 ALA A CA 1
ATOM 767 C C . ALA A 1 108 ? -10.373 -8.190 11.358 1.00 92.88 108 ALA A C 1
ATOM 769 O O . ALA A 1 108 ? -11.151 -8.506 12.254 1.00 92.88 108 ALA A O 1
ATOM 770 N N . LEU A 1 109 ? -9.876 -9.076 10.484 1.00 93.12 109 LEU A N 1
ATOM 771 C CA . LEU A 1 109 ? -10.292 -10.483 10.426 1.00 93.12 109 LEU A CA 1
ATOM 772 C C . LEU A 1 109 ? -9.509 -11.410 11.357 1.00 93.12 109 LEU A C 1
ATOM 774 O O . LEU A 1 109 ? -10.071 -12.378 11.860 1.00 93.12 109 LEU A O 1
ATOM 778 N N . LEU A 1 110 ? -8.203 -11.184 11.507 1.00 93.56 110 LEU A N 1
ATOM 779 C CA . LEU A 1 110 ? -7.297 -12.162 12.112 1.00 93.56 110 LEU A CA 1
ATOM 780 C C . LEU A 1 110 ? -6.579 -11.622 13.348 1.00 93.56 110 LEU A C 1
ATOM 782 O O . LEU A 1 110 ? -6.384 -12.377 14.299 1.00 93.56 110 LEU A O 1
ATOM 786 N N . GLU A 1 111 ? -6.182 -10.346 13.350 1.00 92.19 111 GLU A N 1
ATOM 787 C CA . GLU A 1 111 ? -5.496 -9.746 14.504 1.00 92.19 111 GLU A CA 1
ATOM 788 C C . GLU A 1 111 ? -6.458 -9.515 15.670 1.00 92.19 111 GLU A C 1
ATOM 790 O O . GLU A 1 111 ? -6.149 -9.890 16.799 1.00 92.19 111 GLU A O 1
ATOM 795 N N . ASN A 1 112 ? -7.651 -8.976 15.397 1.00 89.88 112 ASN A N 1
ATOM 796 C CA . ASN A 1 112 ? -8.675 -8.740 16.422 1.00 89.88 112 ASN A CA 1
ATOM 797 C C . ASN A 1 112 ? -9.143 -10.024 17.120 1.00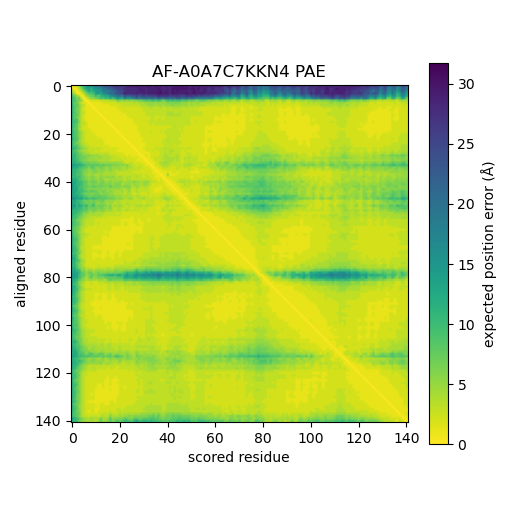 89.88 112 ASN A C 1
ATOM 799 O O . ASN A 1 112 ? -9.442 -10.005 18.311 1.00 89.88 112 ASN A O 1
ATOM 803 N N . GLU A 1 113 ? -9.157 -11.139 16.392 1.00 89.19 113 GLU A N 1
ATOM 804 C CA . GLU A 1 113 ? -9.513 -12.467 16.906 1.00 89.19 113 GLU A CA 1
ATOM 805 C C . GLU A 1 113 ? -8.318 -13.196 17.560 1.00 89.19 113 GLU A C 1
ATOM 807 O O . GLU A 1 113 ? -8.457 -14.307 18.068 1.00 89.19 113 GLU A O 1
ATOM 812 N N . GLY A 1 114 ? -7.121 -12.593 17.549 1.00 91.44 114 GLY A N 1
ATOM 813 C CA . GLY A 1 114 ? -5.915 -13.140 18.175 1.00 91.44 114 GLY A CA 1
ATOM 814 C C . GLY A 1 114 ? -5.237 -14.285 17.413 1.00 91.44 114 GLY A C 1
ATOM 815 O O . GLY A 1 114 ? -4.337 -14.923 17.961 1.00 91.44 114 GLY A O 1
ATOM 816 N N . TYR A 1 115 ? -5.621 -14.558 16.160 1.00 93.50 115 TYR A N 1
ATOM 817 C CA . TYR A 1 115 ? -5.002 -15.615 15.347 1.00 93.50 115 TYR A CA 1
ATOM 818 C C . TYR A 1 115 ? -3.573 -15.270 14.919 1.00 93.50 115 TYR A C 1
ATOM 820 O O . TYR A 1 115 ? -2.723 -16.158 14.824 1.00 93.50 115 TYR A O 1
ATOM 828 N N . ILE A 1 116 ? -3.307 -13.992 14.634 1.00 94.94 116 ILE A N 1
ATOM 829 C CA . ILE A 1 116 ? -1.991 -13.488 14.220 1.00 94.94 116 ILE A CA 1
ATOM 830 C C . ILE A 1 116 ? -1.671 -12.171 14.930 1.00 94.94 116 ILE A C 1
ATOM 832 O O . ILE A 1 116 ? -2.569 -11.425 15.301 1.00 94.94 116 ILE A O 1
ATOM 836 N N . GLY A 1 117 ? -0.383 -11.878 15.116 1.00 93.75 117 GLY A N 1
ATOM 837 C CA . GLY A 1 117 ? 0.063 -10.605 15.688 1.00 93.75 117 GLY A CA 1
ATOM 838 C C . GLY A 1 117 ? 0.325 -9.535 14.626 1.00 93.75 117 GLY A C 1
ATOM 839 O O . GLY A 1 117 ? 0.581 -9.862 13.466 1.00 93.75 117 GLY A O 1
ATOM 840 N N . LYS A 1 118 ? 0.377 -8.268 15.055 1.00 91.31 118 LYS A N 1
ATOM 841 C CA . LYS A 1 118 ? 0.632 -7.092 14.205 1.00 91.31 118 LYS A CA 1
ATOM 842 C C . LYS A 1 118 ? 1.823 -7.250 13.256 1.00 91.31 118 LYS A C 1
ATOM 844 O O . LYS A 1 118 ? 1.722 -6.996 12.067 1.00 91.31 118 LYS A O 1
ATOM 849 N N . HIS A 1 119 ? 2.957 -7.765 13.735 1.00 92.69 119 HIS A N 1
ATOM 850 C CA . HIS A 1 119 ? 4.129 -7.969 12.870 1.00 92.69 119 HIS A CA 1
ATOM 851 C C . HIS A 1 119 ? 3.873 -8.946 11.712 1.00 92.69 119 HIS A C 1
ATOM 853 O O . HIS A 1 119 ? 4.424 -8.768 10.627 1.00 92.69 119 HIS A O 1
ATOM 859 N N . THR A 1 120 ? 3.030 -9.959 11.927 1.00 95.00 120 THR A N 1
ATOM 860 C CA . THR A 1 120 ? 2.624 -10.903 10.881 1.00 95.00 120 THR A CA 1
ATOM 861 C C . THR A 1 120 ? 1.690 -10.233 9.879 1.00 95.00 120 THR A C 1
ATOM 863 O O . THR A 1 120 ? 1.848 -10.454 8.682 1.00 95.00 120 THR A O 1
ATOM 866 N N . VAL A 1 121 ? 0.762 -9.390 10.344 1.00 94.81 121 VAL A N 1
ATOM 867 C CA . VAL A 1 121 ? -0.126 -8.588 9.484 1.00 94.81 121 VAL A CA 1
ATOM 868 C C . VAL A 1 121 ? 0.703 -7.685 8.569 1.00 94.81 121 VAL A C 1
ATOM 870 O O . VAL A 1 121 ? 0.630 -7.841 7.351 1.00 94.81 121 VAL A O 1
ATOM 873 N N . ASN A 1 122 ? 1.601 -6.872 9.133 1.00 95.06 122 ASN A N 1
ATOM 874 C CA . ASN A 1 122 ? 2.467 -5.977 8.363 1.00 95.06 122 ASN A CA 1
ATOM 875 C C . ASN A 1 122 ? 3.355 -6.748 7.365 1.00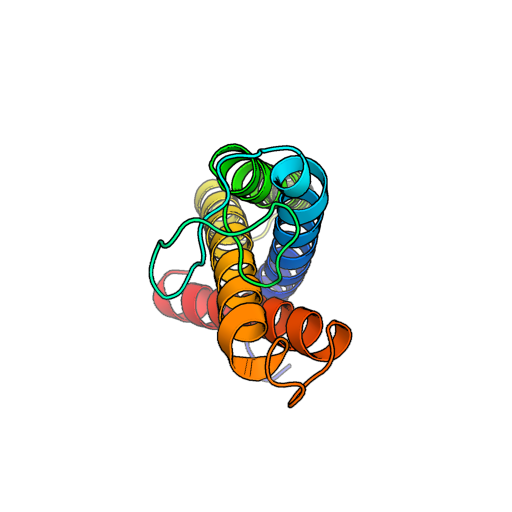 95.06 122 ASN A C 1
ATOM 877 O O . ASN A 1 122 ? 3.581 -6.306 6.232 1.00 95.06 122 ASN A O 1
ATOM 881 N N . PHE A 1 123 ? 3.862 -7.924 7.754 1.00 96.38 123 PHE A N 1
ATOM 882 C CA . PHE A 1 123 ? 4.619 -8.791 6.848 1.00 96.38 123 PHE A CA 1
ATOM 883 C C . PHE A 1 123 ? 3.758 -9.277 5.674 1.00 96.38 123 PHE A C 1
ATOM 885 O O . PHE A 1 123 ? 4.177 -9.187 4.522 1.00 96.38 123 PHE A O 1
ATOM 892 N N . LEU A 1 124 ? 2.539 -9.752 5.937 1.00 97.12 124 LEU A N 1
ATOM 893 C CA . LEU A 1 124 ? 1.619 -10.209 4.894 1.00 97.12 124 LEU A CA 1
ATOM 894 C C . LEU A 1 124 ? 1.163 -9.061 3.986 1.00 97.12 124 LEU A C 1
ATOM 896 O O . LEU A 1 124 ? 1.086 -9.244 2.771 1.00 97.12 124 LEU A O 1
ATOM 900 N N . ALA A 1 125 ? 0.924 -7.873 4.539 1.00 96.19 125 ALA A N 1
ATOM 901 C CA . ALA A 1 125 ? 0.575 -6.683 3.776 1.00 96.19 125 ALA A CA 1
ATOM 902 C C . ALA A 1 125 ? 1.712 -6.276 2.825 1.00 96.19 125 ALA A C 1
ATOM 904 O O . ALA A 1 125 ? 1.503 -6.142 1.617 1.00 96.19 125 ALA A O 1
ATOM 905 N N . THR A 1 126 ? 2.945 -6.165 3.321 1.00 96.88 126 THR A N 1
ATOM 906 C CA . THR A 1 126 ? 4.112 -5.822 2.485 1.00 96.88 126 THR A CA 1
ATOM 907 C C . THR A 1 126 ? 4.450 -6.904 1.455 1.00 96.88 126 THR A C 1
ATOM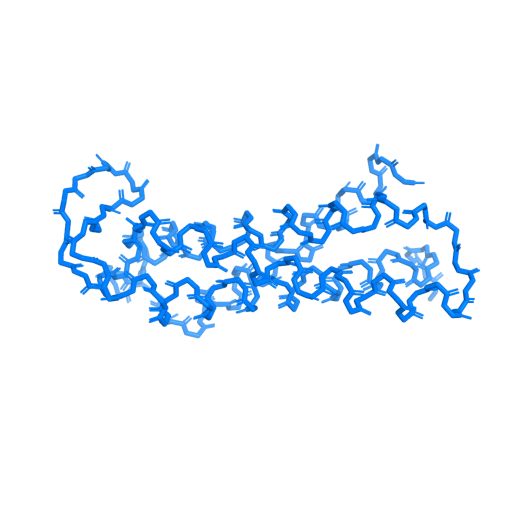 909 O O . THR A 1 126 ? 4.826 -6.570 0.323 1.00 96.88 126 THR A O 1
ATOM 912 N N . LEU A 1 127 ? 4.246 -8.184 1.794 1.00 97.31 127 LEU A N 1
ATOM 913 C CA . LEU A 1 127 ? 4.341 -9.313 0.863 1.00 97.31 127 LEU A CA 1
ATOM 914 C C . LEU A 1 127 ? 3.270 -9.227 -0.231 1.00 97.31 127 LEU A C 1
ATOM 916 O O . LEU A 1 127 ? 3.575 -9.433 -1.406 1.00 97.31 127 LEU A O 1
ATOM 920 N N . SER A 1 128 ? 2.032 -8.871 0.125 1.00 97.31 128 SER A N 1
ATOM 921 C CA . SER A 1 128 ? 0.959 -8.653 -0.850 1.00 97.31 128 SER A CA 1
ATOM 922 C C . SER A 1 128 ? 1.318 -7.533 -1.832 1.00 97.31 128 SER A C 1
ATOM 924 O O . SER A 1 128 ? 1.089 -7.682 -3.030 1.00 97.31 128 SER A O 1
ATOM 926 N N . GLY A 1 129 ? 1.984 -6.471 -1.358 1.00 97.06 129 GLY A N 1
ATOM 927 C CA . GLY A 1 129 ? 2.558 -5.409 -2.189 1.00 97.06 129 GLY A CA 1
ATOM 928 C C . GLY A 1 129 ? 3.545 -5.931 -3.232 1.00 97.06 129 GLY A C 1
ATOM 929 O O . GLY A 1 129 ? 3.404 -5.638 -4.420 1.00 97.06 129 GLY A O 1
ATOM 930 N N . ALA A 1 130 ? 4.504 -6.762 -2.814 1.00 96.62 130 ALA A N 1
ATOM 931 C CA . ALA A 1 130 ? 5.470 -7.377 -3.727 1.00 96.62 130 ALA A CA 1
ATOM 932 C C . ALA A 1 130 ? 4.786 -8.264 -4.780 1.00 96.62 130 ALA A C 1
ATOM 934 O O . ALA A 1 130 ? 5.140 -8.216 -5.959 1.00 96.62 130 ALA A O 1
ATOM 935 N N . LEU A 1 131 ? 3.789 -9.056 -4.371 1.00 96.56 131 LEU A N 1
ATOM 936 C CA . LEU A 1 131 ? 3.035 -9.929 -5.274 1.00 96.56 131 LEU A CA 1
ATOM 937 C C . LEU A 1 131 ? 2.195 -9.127 -6.274 1.00 96.56 131 LEU A C 1
ATOM 939 O O . LEU A 1 131 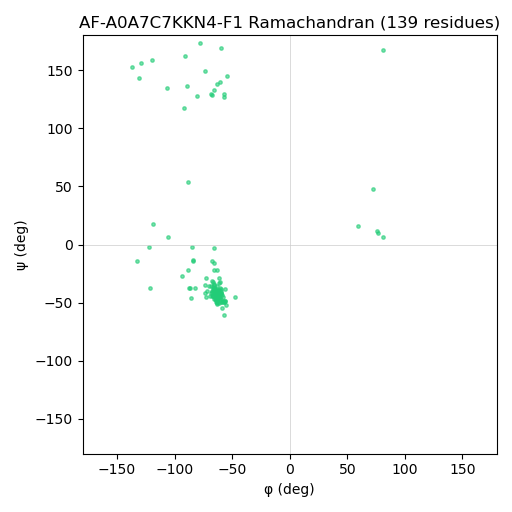? 2.214 -9.431 -7.465 1.00 96.56 131 LEU A O 1
ATOM 943 N N . MET A 1 132 ? 1.507 -8.075 -5.820 1.00 97.12 132 MET A N 1
ATOM 944 C CA . MET A 1 132 ? 0.765 -7.161 -6.692 1.00 97.12 132 MET A CA 1
ATOM 945 C C . MET A 1 132 ? 1.685 -6.505 -7.725 1.00 97.12 132 MET A C 1
ATOM 947 O O . MET A 1 132 ? 1.341 -6.455 -8.903 1.00 97.12 132 MET A O 1
ATOM 951 N N . ALA A 1 133 ? 2.874 -6.063 -7.311 1.00 96.00 133 ALA A N 1
ATOM 952 C CA . ALA A 1 133 ? 3.881 -5.489 -8.199 1.00 96.00 133 ALA A CA 1
ATOM 953 C C . ALA A 1 133 ? 4.403 -6.491 -9.231 1.00 96.00 133 ALA A C 1
ATOM 955 O O . ALA A 1 133 ? 4.487 -6.166 -10.414 1.00 96.00 133 ALA A O 1
ATOM 956 N N . TYR A 1 134 ? 4.708 -7.716 -8.802 1.00 94.69 134 TYR A N 1
ATOM 957 C CA . TYR A 1 134 ? 5.118 -8.790 -9.702 1.00 94.69 134 TYR A CA 1
ATOM 958 C C . TYR A 1 134 ? 4.047 -9.062 -10.767 1.00 94.69 134 TYR A C 1
ATOM 960 O O . TYR A 1 134 ? 4.348 -9.086 -11.959 1.00 94.69 134 TYR A O 1
ATOM 968 N N . LEU A 1 135 ? 2.784 -9.206 -10.355 1.00 94.44 135 LEU A N 1
ATOM 969 C CA . LEU A 1 135 ? 1.669 -9.436 -11.276 1.00 94.44 135 LEU A CA 1
ATOM 970 C C . LEU A 1 135 ? 1.439 -8.245 -12.215 1.00 94.44 135 LEU A C 1
ATOM 972 O O . LEU A 1 135 ? 1.200 -8.446 -13.405 1.00 94.44 135 LEU A O 1
ATOM 976 N N . ALA A 1 136 ? 1.526 -7.016 -11.700 1.00 93.62 136 ALA A N 1
ATOM 977 C CA . ALA A 1 136 ? 1.370 -5.803 -12.494 1.00 93.62 136 ALA A CA 1
ATOM 978 C C . ALA A 1 136 ? 2.457 -5.685 -13.566 1.00 93.62 136 ALA A C 1
ATOM 980 O O . ALA A 1 136 ? 2.138 -5.372 -14.711 1.00 93.62 136 ALA A O 1
ATOM 981 N N . TYR A 1 137 ? 3.708 -6.001 -13.216 1.00 92.75 137 TYR A N 1
ATOM 982 C CA . TYR A 1 137 ? 4.812 -6.037 -14.167 1.00 92.75 137 TYR A CA 1
ATOM 983 C C . TYR A 1 137 ? 4.497 -6.995 -15.315 1.00 92.75 137 TYR A C 1
ATOM 985 O O . TYR A 1 137 ? 4.318 -6.553 -16.437 1.00 92.75 137 TYR A O 1
ATOM 993 N N . TRP A 1 138 ? 4.274 -8.281 -15.031 1.00 90.50 138 TRP A N 1
ATOM 994 C CA . TRP A 1 138 ? 4.037 -9.280 -16.081 1.00 90.50 138 TRP A CA 1
ATOM 995 C C . TRP A 1 138 ? 2.782 -9.046 -16.925 1.00 90.50 138 TRP A C 1
ATOM 997 O O . TRP A 1 138 ? 2.665 -9.594 -18.021 1.00 90.50 138 TRP A O 1
ATOM 1007 N N . ARG A 1 139 ? 1.809 -8.291 -16.410 1.00 92.00 139 ARG A N 1
ATOM 1008 C CA . ARG A 1 139 ? 0.539 -8.059 -17.099 1.00 92.00 139 ARG A CA 1
ATOM 1009 C C . ARG A 1 139 ? 0.519 -6.787 -17.944 1.00 92.00 139 ARG A C 1
ATOM 1011 O O . ARG A 1 139 ? -0.283 -6.734 -18.886 1.00 92.00 139 ARG A O 1
ATOM 1018 N N . PHE A 1 140 ? 1.314 -5.780 -17.587 1.00 89.69 140 PHE A N 1
ATOM 1019 C CA . PHE A 1 140 ? 1.202 -4.422 -18.127 1.00 89.69 140 PHE A CA 1
ATOM 1020 C C . PHE A 1 140 ? 2.528 -3.787 -18.574 1.00 89.69 140 PHE A C 1
ATOM 1022 O O . PHE A 1 140 ? 2.464 -2.759 -19.251 1.00 89.69 140 PHE A O 1
ATOM 1029 N N . LEU A 1 141 ? 3.685 -4.343 -18.200 1.00 85.38 141 LEU A N 1
ATOM 1030 C CA . LEU A 1 141 ? 5.025 -3.830 -18.512 1.00 85.38 141 LEU A CA 1
ATOM 1031 C C . LEU A 1 141 ? 5.839 -4.872 -19.288 1.00 85.38 141 LEU A C 1
ATOM 1033 O O . LEU A 1 141 ? 6.571 -4.439 -20.201 1.00 85.38 141 LEU A O 1
#

Secondary structure (DSSP, 8-state):
--S--HHHHHHHHHHHHHHHHHHHHHHHHHTT-S-EEETTT--B--TT-TTEEEHHHHHHHHHHHHHHHHHHHHHHHHHT-SS-HHHHHHHHHHHHHHHHHHHHHHIIIIITTTSS-HHHHHHHHHHHHHHHHHHHHHHH-

Solvent-accessible surface area (backbone atoms only — not comparable to full-atom values): 6794 Å² total; per-residue (Å²): 139,89,80,73,69,75,60,50,57,47,48,14,53,47,8,21,51,5,8,52,38,3,38,52,34,18,55,68,53,12,39,72,34,78,68,13,20,30,69,90,78,65,46,79,42,66,48,70,42,69,16,47,44,16,71,60,7,55,52,31,11,39,52,25,1,39,53,41,14,54,55,48,40,55,58,43,63,75,74,65,69,87,72,55,59,70,57,55,27,50,50,20,18,52,35,0,31,52,16,28,51,46,27,27,50,42,23,49,68,32,36,74,73,64,78,44,54,69,71,57,34,53,50,52,15,25,49,49,8,26,52,52,33,44,53,48,35,82,73,76,109

Radius of gyration: 15.65 Å; Cα contacts (8 Å, |Δi|>4): 256; chains: 1; bounding box: 40×29×38 Å